Protein AF-A0A973H8B5-F1 (afdb_monomer_lite)

Foldseek 3Di:
DDPPPPPPDDPPFPDDDLLWAWDWAADPDRQQIKIKTFHPVLDDDTDDDDAWDWDFDWDDDVPRIDTDITIIGIDGPVVCQVVLLVSLPDPSGDPNSVVSNVVSVVVVVCVVVVNDD

Radius of gyration: 17.12 Å; chains: 1; bounding box: 48×28×60 Å

Sequence (117 aa):
MSDTVTAVADRATQPLSARLAAVFLPDPLPREGRMAFWDPEDGPLPDGADGRTDLTVVRRHGAGVRRRTAPALTVPLAEALPLLVRARRDPAAHPATACWGAAALHALRLTARGRLL

Secondary structure (DSSP, 8-state):
--------S----PPPPTTSEEEEE--SSGGG-EEEEE-TT-PPPPP-SS-EEEEEEEEEETTEEEEEEEEEEEEEHHHHHHHHHHHTT-TTS-HHHHHHHHHHHHHHHHHHTT---

pLDDT: mean 86.71, std 17.85, range [34.66, 98.31]

Structure (mmCIF, N/CA/C/O backbone):
data_AF-A0A973H8B5-F1
#
_entry.id   AF-A0A973H8B5-F1
#
loop_
_atom_site.group_PDB
_atom_site.id
_atom_site.type_symbol
_atom_site.label_atom_id
_atom_site.label_alt_id
_atom_site.label_comp_id
_atom_site.label_asym_id
_atom_site.label_entity_id
_atom_site.label_seq_id
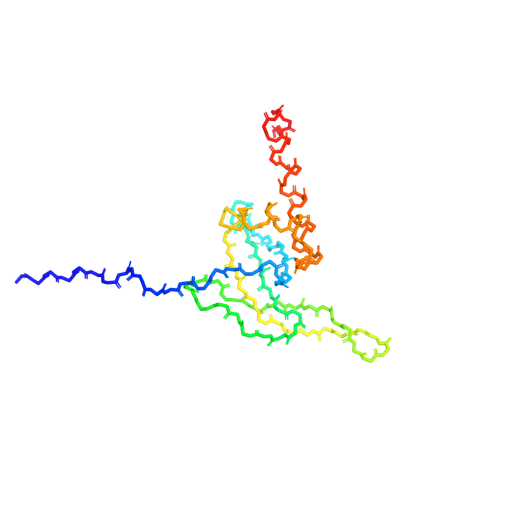_atom_site.pdbx_PDB_ins_code
_atom_site.Cartn_x
_atom_site.Cartn_y
_atom_site.Cartn_z
_atom_site.occupancy
_atom_site.B_iso_or_equiv
_atom_site.auth_seq_id
_atom_site.auth_comp_id
_atom_site.auth_asym_id
_atom_site.auth_atom_id
_atom_site.pdbx_PDB_model_num
ATOM 1 N N . MET A 1 1 ? 28.843 12.102 37.983 1.00 41.47 1 MET A N 1
ATOM 2 C CA . MET A 1 1 ? 27.398 11.822 37.880 1.00 41.47 1 MET A CA 1
ATOM 3 C C . MET A 1 1 ? 27.016 12.220 36.469 1.00 41.47 1 MET A C 1
ATOM 5 O O . MET A 1 1 ? 26.907 13.402 36.186 1.00 41.47 1 MET A O 1
ATOM 9 N N . SER A 1 2 ? 27.105 11.249 35.562 1.00 34.97 2 SER A N 1
ATOM 10 C CA . SER A 1 2 ? 27.219 11.463 34.120 1.00 34.97 2 SER A CA 1
ATOM 11 C C . SER A 1 2 ? 25.849 11.674 33.487 1.00 34.97 2 SER A C 1
ATOM 13 O O . SER A 1 2 ? 25.032 10.755 33.490 1.00 34.97 2 SER A O 1
ATOM 15 N N . ASP A 1 3 ? 25.635 12.849 32.899 1.00 34.66 3 ASP A N 1
ATOM 16 C CA . ASP A 1 3 ? 24.543 13.102 31.961 1.00 34.66 3 ASP A CA 1
ATOM 17 C C . ASP A 1 3 ? 24.835 12.357 30.661 1.00 34.66 3 ASP A C 1
ATOM 19 O O . ASP A 1 3 ? 25.514 12.841 29.759 1.00 34.66 3 ASP A O 1
ATOM 23 N N . THR A 1 4 ? 24.327 11.132 30.574 1.00 40.00 4 THR A N 1
ATOM 24 C CA . THR A 1 4 ? 24.161 10.449 29.291 1.00 40.00 4 THR A CA 1
ATOM 25 C C . THR A 1 4 ? 22.779 10.821 28.770 1.00 40.00 4 THR A C 1
ATOM 27 O O . THR A 1 4 ? 21.849 10.015 28.789 1.00 40.00 4 THR A O 1
ATOM 30 N N . VAL A 1 5 ? 22.620 12.080 28.344 1.00 42.16 5 VAL A N 1
ATOM 31 C CA . VAL A 1 5 ? 21.507 12.451 27.466 1.00 42.16 5 VAL A CA 1
ATOM 32 C C . VAL A 1 5 ? 21.733 11.687 26.170 1.00 42.16 5 VAL A C 1
ATOM 34 O O . VAL A 1 5 ? 22.602 11.996 25.360 1.00 42.16 5 VAL A O 1
ATOM 37 N N . THR A 1 6 ? 20.986 10.597 26.066 1.00 38.47 6 THR A N 1
ATOM 38 C CA . THR A 1 6 ? 20.901 9.710 24.918 1.00 38.47 6 THR A CA 1
ATOM 39 C C . THR A 1 6 ? 20.627 10.551 23.674 1.00 3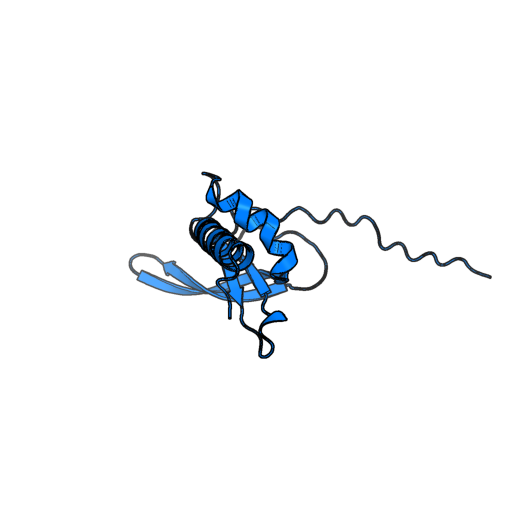8.47 6 THR A C 1
ATOM 41 O O . THR A 1 6 ? 19.545 11.111 23.509 1.00 38.47 6 THR A O 1
ATOM 44 N N . ALA A 1 7 ? 21.640 10.658 22.816 1.00 39.16 7 ALA A N 1
ATOM 45 C CA . ALA A 1 7 ? 21.549 11.218 21.480 1.00 39.16 7 ALA A CA 1
ATOM 46 C C . ALA A 1 7 ? 20.656 10.312 20.613 1.00 39.16 7 ALA A C 1
ATOM 48 O O . ALA A 1 7 ? 21.136 9.456 19.875 1.00 39.16 7 ALA A O 1
ATOM 49 N N . VAL A 1 8 ? 19.339 10.464 20.746 1.00 43.28 8 VAL A N 1
ATOM 50 C CA . VAL A 1 8 ? 18.328 9.887 19.846 1.00 43.28 8 VAL A CA 1
ATOM 51 C C . VAL A 1 8 ? 17.532 11.049 19.264 1.00 43.28 8 VAL A C 1
ATOM 53 O O . VAL A 1 8 ? 16.350 11.237 19.515 1.00 43.28 8 VAL A O 1
ATOM 56 N N . ALA A 1 9 ? 18.224 11.895 18.515 1.00 44.97 9 ALA A N 1
ATOM 57 C CA . ALA A 1 9 ? 17.612 12.797 17.558 1.00 44.97 9 ALA A CA 1
ATOM 58 C C . ALA A 1 9 ? 18.653 13.098 16.482 1.00 44.97 9 ALA A C 1
ATOM 60 O O . ALA A 1 9 ? 19.800 13.398 16.796 1.00 44.97 9 ALA A O 1
ATOM 61 N N . ASP A 1 10 ? 18.207 13.005 15.234 1.00 38.09 10 ASP A N 1
ATOM 62 C CA . ASP A 1 10 ? 18.927 13.352 14.008 1.00 38.09 10 ASP A CA 1
ATOM 63 C C . ASP A 1 10 ? 19.816 12.268 13.367 1.00 38.09 10 ASP A C 1
ATOM 65 O O . ASP A 1 10 ? 20.948 12.491 12.947 1.00 38.09 10 ASP A O 1
ATOM 69 N N . ARG A 1 11 ? 19.252 11.068 13.172 1.00 44.31 11 ARG A N 1
ATOM 70 C CA . ARG A 1 11 ? 19.460 10.416 11.870 1.00 44.31 11 ARG A CA 1
ATOM 71 C C . ARG A 1 11 ? 18.400 10.995 10.953 1.00 44.31 11 ARG A C 1
ATOM 73 O O . ARG A 1 11 ? 17.219 10.782 11.207 1.00 44.31 11 ARG A O 1
ATOM 80 N N . ALA A 1 12 ? 18.809 11.734 9.929 1.00 41.00 12 ALA A N 1
ATOM 81 C CA . ALA A 1 12 ? 17.906 12.226 8.902 1.00 41.00 12 ALA A CA 1
ATOM 82 C C . ALA A 1 12 ? 17.223 11.028 8.218 1.00 41.00 12 ALA A C 1
ATOM 84 O O . ALA A 1 12 ? 17.757 10.457 7.269 1.00 41.00 12 ALA A O 1
ATOM 85 N N . THR A 1 13 ? 16.061 10.611 8.729 1.00 56.28 13 THR A N 1
ATOM 86 C CA . THR A 1 13 ? 15.189 9.642 8.069 1.00 56.28 13 THR A CA 1
ATOM 87 C C . THR A 1 13 ? 14.814 10.264 6.738 1.00 56.28 13 THR A C 1
ATOM 89 O O . THR A 1 13 ? 14.063 11.243 6.699 1.00 56.28 13 THR A O 1
ATOM 92 N N . GLN A 1 14 ? 15.366 9.749 5.640 1.00 61.72 14 GLN A N 1
ATOM 93 C CA . GLN A 1 14 ? 14.912 10.196 4.332 1.00 61.72 14 GLN A CA 1
ATOM 94 C C . GLN A 1 14 ? 13.403 9.931 4.243 1.00 61.72 14 GLN A C 1
ATOM 96 O O . GLN A 1 14 ? 12.955 8.825 4.564 1.00 61.72 14 GLN A O 1
ATOM 101 N N . PRO A 1 15 ? 12.599 10.933 3.857 1.00 72.62 15 PRO A N 1
ATOM 102 C CA . PRO A 1 15 ? 11.160 10.766 3.810 1.00 72.62 15 PRO A CA 1
ATOM 103 C C . PRO A 1 15 ? 10.803 9.682 2.790 1.00 72.62 15 PRO A C 1
ATOM 105 O O . PRO A 1 15 ? 11.337 9.656 1.679 1.00 72.62 15 PRO A O 1
ATOM 108 N N . LEU A 1 16 ? 9.879 8.794 3.169 1.00 84.81 16 LEU A N 1
ATOM 109 C CA . LEU A 1 16 ? 9.306 7.798 2.266 1.00 84.81 16 LEU A CA 1
ATOM 110 C C . LEU A 1 16 ? 8.836 8.466 0.964 1.00 84.81 16 LEU A C 1
ATOM 112 O O . LEU A 1 16 ? 8.192 9.516 0.981 1.00 84.81 16 LEU A O 1
ATOM 116 N N . SER A 1 17 ? 9.148 7.840 -0.169 1.00 90.81 17 SER A N 1
ATOM 117 C CA . SER A 1 17 ? 8.796 8.353 -1.494 1.00 90.81 17 SER A CA 1
ATOM 118 C C . SER A 1 17 ? 7.499 7.730 -2.006 1.00 90.81 17 SER A C 1
ATOM 120 O O . SER A 1 17 ? 7.315 6.515 -1.945 1.00 90.81 17 SER A O 1
ATOM 122 N N . ALA A 1 18 ? 6.621 8.545 -2.599 1.00 94.19 18 ALA A N 1
ATOM 123 C CA . ALA A 1 18 ? 5.389 8.073 -3.239 1.00 94.19 18 ALA A CA 1
ATOM 124 C C . ALA A 1 18 ? 5.641 7.213 -4.498 1.00 94.19 18 ALA A C 1
ATOM 126 O O . ALA A 1 18 ? 4.723 6.535 -4.966 1.00 94.19 18 ALA A O 1
ATOM 127 N N . ARG A 1 19 ? 6.874 7.219 -5.033 1.00 95.75 19 ARG A N 1
ATOM 128 C CA . ARG A 1 19 ? 7.314 6.378 -6.163 1.00 95.75 19 ARG A CA 1
ATOM 129 C C . ARG A 1 19 ? 7.515 4.911 -5.788 1.00 95.75 19 ARG A C 1
ATOM 131 O O . ARG A 1 19 ? 7.516 4.064 -6.673 1.00 95.75 19 ARG A O 1
ATOM 138 N N . LEU A 1 20 ? 7.682 4.609 -4.501 1.00 96.06 20 LEU A N 1
ATOM 139 C CA . LEU A 1 20 ? 7.762 3.230 -4.029 1.00 96.06 20 LEU A CA 1
ATOM 140 C C . LEU A 1 20 ? 6.387 2.575 -4.133 1.00 96.06 20 LEU A C 1
ATOM 142 O O . LEU A 1 20 ? 5.368 3.232 -3.908 1.00 96.06 20 LEU A O 1
ATOM 146 N N . ALA A 1 21 ? 6.349 1.284 -4.444 1.00 97.25 21 ALA A N 1
ATOM 147 C CA . ALA A 1 21 ? 5.126 0.499 -4.473 1.00 97.25 21 ALA A CA 1
ATOM 148 C C . ALA A 1 21 ? 4.690 0.126 -3.049 1.00 97.25 21 ALA A C 1
ATOM 150 O O . ALA A 1 21 ? 5.458 -0.477 -2.303 1.00 97.25 21 ALA A O 1
ATOM 151 N N . ALA A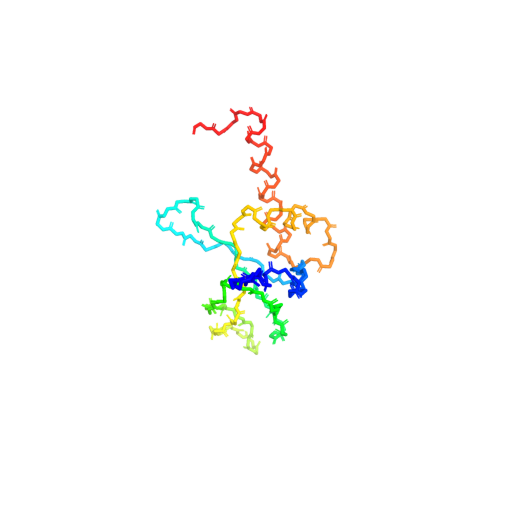 1 22 ? 3.448 0.462 -2.687 1.00 97.12 22 ALA A N 1
ATOM 152 C CA . ALA A 1 22 ? 2.886 0.172 -1.371 1.00 97.12 22 ALA A CA 1
ATOM 153 C C . ALA A 1 22 ? 1.976 -1.068 -1.358 1.00 97.12 22 ALA A C 1
ATOM 155 O O . ALA A 1 22 ? 1.165 -1.274 -2.268 1.00 97.12 22 ALA A O 1
ATOM 156 N N . VAL A 1 23 ? 2.047 -1.848 -0.280 1.00 97.31 23 VAL A N 1
ATOM 157 C CA . VAL A 1 23 ? 1.120 -2.946 0.035 1.00 97.31 23 VAL A CA 1
ATOM 158 C C . VAL A 1 23 ? 0.825 -2.983 1.536 1.00 97.31 23 VAL A C 1
ATOM 160 O O . VAL A 1 23 ? 1.683 -2.634 2.340 1.00 97.31 23 VAL A O 1
ATOM 163 N N . PHE A 1 24 ? -0.385 -3.388 1.922 1.00 96.88 24 PHE A N 1
ATOM 164 C CA . PHE A 1 24 ? -0.734 -3.628 3.323 1.00 96.88 24 PHE A CA 1
ATOM 165 C C . PHE A 1 24 ? -0.330 -5.045 3.743 1.00 96.88 24 PHE A C 1
ATOM 167 O O . PHE A 1 24 ? -0.655 -6.014 3.053 1.00 96.88 24 PHE A O 1
ATOM 174 N N . LEU A 1 25 ? 0.352 -5.158 4.879 1.00 95.62 25 LEU A N 1
ATOM 175 C CA . LEU A 1 25 ? 0.703 -6.409 5.535 1.00 95.62 25 LEU A CA 1
ATOM 176 C C . LEU A 1 25 ? -0.189 -6.577 6.773 1.00 95.62 25 LEU A C 1
ATOM 178 O O . LEU A 1 25 ? -0.070 -5.777 7.706 1.00 95.62 25 LEU A O 1
ATOM 182 N N . PRO A 1 26 ? -1.093 -7.570 6.788 1.00 95.19 26 PRO A N 1
ATOM 183 C CA . PRO A 1 26 ? -1.919 -7.835 7.954 1.00 95.19 26 PRO A CA 1
ATOM 184 C C . PRO A 1 26 ? -1.082 -8.415 9.098 1.00 95.19 26 PRO A C 1
ATOM 186 O O . PRO A 1 26 ? -0.081 -9.092 8.872 1.00 95.19 26 PRO A O 1
ATOM 189 N N . ASP A 1 27 ? -1.561 -8.194 10.314 1.00 94.50 27 ASP A N 1
ATOM 190 C CA . ASP A 1 27 ? -1.048 -8.775 11.552 1.00 94.50 27 ASP A CA 1
ATOM 191 C C . ASP A 1 27 ? -2.222 -9.441 12.306 1.00 94.50 27 ASP A C 1
ATOM 193 O O . ASP A 1 27 ? -3.372 -9.032 12.076 1.00 94.50 27 ASP A O 1
ATOM 197 N N . PRO A 1 28 ? -2.003 -10.461 13.168 1.00 95.75 28 PRO A N 1
ATOM 198 C CA . PRO A 1 28 ? -3.049 -11.000 14.038 1.00 95.75 28 PRO A CA 1
ATOM 199 C C . PRO A 1 28 ? -3.890 -9.940 14.757 1.00 95.75 28 PRO A C 1
ATOM 201 O O . PRO A 1 28 ? -5.100 -10.130 14.920 1.00 95.75 28 PRO A O 1
ATOM 204 N N . LEU A 1 29 ? -3.287 -8.817 15.159 1.00 93.81 29 LEU A N 1
ATOM 205 C CA . LEU A 1 29 ? -4.028 -7.671 15.674 1.00 93.81 29 LEU A CA 1
ATOM 206 C C . LEU A 1 29 ? -4.287 -6.658 14.546 1.00 93.81 29 LEU A C 1
ATOM 208 O O . LEU A 1 29 ? -3.341 -6.086 14.010 1.00 93.81 29 LEU A O 1
ATOM 212 N N . PRO A 1 30 ? -5.556 -6.320 14.219 1.00 88.06 30 PRO A N 1
ATOM 213 C CA . PRO A 1 30 ? -5.854 -5.435 13.086 1.00 88.06 30 PRO A CA 1
ATOM 214 C C . PRO A 1 30 ? -5.148 -4.070 13.129 1.00 88.06 30 PRO A C 1
ATOM 216 O O . PRO A 1 30 ? -4.798 -3.518 12.089 1.00 88.06 30 PRO A O 1
ATOM 219 N N . ARG A 1 31 ? -4.921 -3.528 14.332 1.00 90.62 31 ARG A N 1
ATOM 220 C CA . ARG A 1 31 ? -4.229 -2.244 14.552 1.00 90.62 31 ARG A CA 1
ATOM 221 C C . ARG A 1 31 ? -2.706 -2.319 14.396 1.00 90.62 31 ARG A C 1
ATOM 223 O O . ARG A 1 31 ? -2.066 -1.276 14.336 1.00 90.62 31 ARG A O 1
ATOM 230 N N . GLU A 1 32 ? -2.144 -3.523 14.353 1.00 92.94 32 GLU A N 1
ATOM 231 C CA . GLU A 1 32 ? -0.704 -3.769 14.211 1.00 92.94 32 GLU A CA 1
ATOM 232 C C . GLU A 1 32 ? -0.301 -4.023 12.753 1.00 92.94 32 GLU A C 1
ATOM 234 O O . GLU A 1 32 ? 0.887 -4.067 12.438 1.00 92.94 32 GLU A O 1
ATOM 239 N N . GLY A 1 33 ? -1.278 -4.087 11.838 1.00 94.06 33 GLY A N 1
ATOM 240 C CA . GLY A 1 33 ? -1.024 -4.135 10.404 1.00 94.06 33 GLY A CA 1
ATOM 241 C C . GLY A 1 33 ? -0.161 -2.963 9.920 1.00 94.06 33 GLY A C 1
ATOM 242 O O . GLY A 1 33 ? -0.285 -1.818 10.375 1.00 94.06 33 GLY A O 1
ATOM 243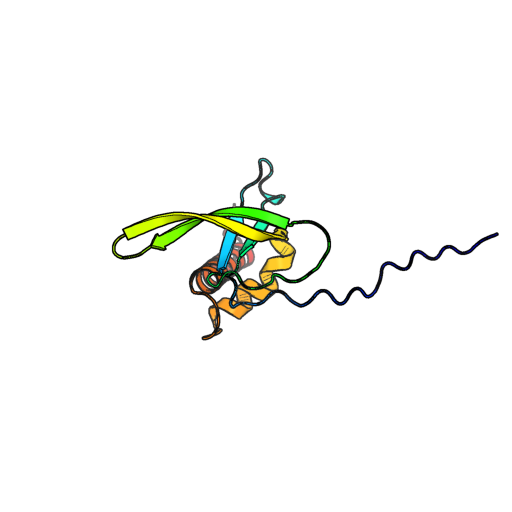 N N . ARG A 1 34 ? 0.722 -3.250 8.965 1.00 95.56 34 ARG A N 1
ATOM 244 C CA . ARG A 1 34 ? 1.753 -2.316 8.488 1.00 95.56 34 ARG A CA 1
ATOM 245 C C . ARG A 1 34 ? 1.606 -2.046 7.000 1.00 95.56 34 ARG A C 1
ATOM 247 O O . ARG A 1 34 ? 1.093 -2.872 6.253 1.00 95.56 34 ARG A O 1
ATOM 254 N N . MET A 1 35 ? 2.099 -0.901 6.546 1.00 96.12 35 MET A N 1
ATOM 255 C CA . MET A 1 35 ? 2.294 -0.641 5.120 1.00 96.12 35 MET A CA 1
ATOM 256 C C . MET A 1 35 ? 3.742 -0.942 4.760 1.00 96.12 35 MET A C 1
ATOM 258 O O . MET A 1 35 ? 4.647 -0.410 5.397 1.00 96.12 35 MET A O 1
ATOM 262 N N . ALA A 1 36 ? 3.957 -1.767 3.742 1.00 96.06 36 ALA A N 1
ATOM 263 C CA . ALA A 1 36 ? 5.270 -2.065 3.195 1.00 96.06 36 ALA A CA 1
ATOM 264 C C . ALA A 1 36 ? 5.491 -1.312 1.882 1.00 96.06 36 ALA A C 1
ATOM 266 O O . ALA A 1 36 ? 4.623 -1.325 1.007 1.00 96.06 36 ALA A O 1
ATOM 267 N N . PHE A 1 37 ? 6.661 -0.696 1.748 1.00 95.81 37 PHE A N 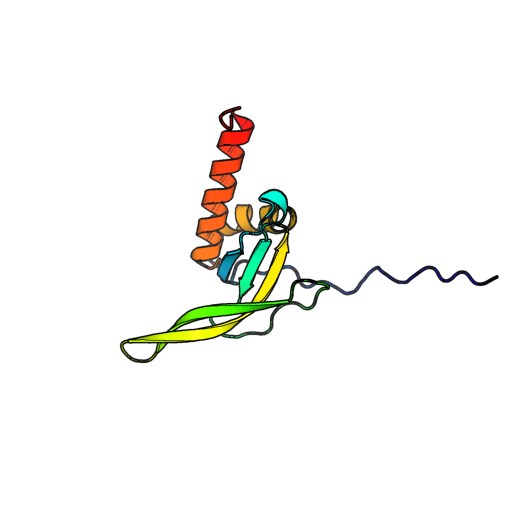1
ATOM 268 C CA . PHE A 1 37 ? 7.102 0.059 0.581 1.00 95.81 37 PHE A CA 1
ATOM 269 C C . PHE A 1 37 ? 8.346 -0.594 -0.015 1.00 95.81 37 PHE A C 1
ATOM 271 O O . PHE A 1 37 ? 9.334 -0.784 0.691 1.00 95.81 37 PHE A O 1
ATOM 278 N N . TRP A 1 38 ? 8.312 -0.917 -1.303 1.00 95.62 38 TRP A N 1
ATOM 279 C CA . TRP A 1 38 ? 9.438 -1.504 -2.037 1.00 95.62 38 TRP A CA 1
ATOM 280 C C . TRP A 1 38 ? 9.641 -0.788 -3.370 1.00 95.62 38 TRP A C 1
ATOM 282 O O . TRP A 1 38 ? 8.715 -0.158 -3.886 1.00 95.62 38 TRP A O 1
ATOM 292 N N . ASP A 1 39 ? 10.849 -0.869 -3.923 1.00 95.00 39 ASP A N 1
ATOM 293 C CA . ASP A 1 39 ? 11.184 -0.230 -5.196 1.00 95.00 39 ASP A CA 1
ATOM 294 C C . ASP A 1 39 ? 11.018 -1.214 -6.376 1.00 95.00 39 ASP A C 1
ATOM 296 O O . ASP A 1 39 ? 11.680 -2.260 -6.423 1.00 95.00 39 ASP A O 1
ATOM 300 N N . PRO A 1 40 ? 10.143 -0.923 -7.357 1.00 93.75 40 PRO A N 1
ATOM 301 C CA . PRO A 1 40 ? 10.069 -1.672 -8.605 1.00 93.75 40 PRO A CA 1
ATOM 302 C C . PRO A 1 40 ? 11.365 -1.727 -9.409 1.00 93.75 40 PRO A C 1
ATOM 304 O O . PRO A 1 40 ? 11.569 -2.703 -10.126 1.00 93.75 40 PRO A O 1
ATOM 307 N N . GLU A 1 41 ? 12.255 -0.764 -9.239 1.00 92.69 41 GLU A N 1
ATOM 308 C CA . GLU A 1 41 ? 13.545 -0.716 -9.926 1.00 92.69 41 GLU A CA 1
ATOM 309 C C . GLU A 1 41 ? 14.697 -1.227 -9.045 1.00 92.69 41 GLU A C 1
ATOM 311 O O . GLU A 1 41 ? 15.863 -1.062 -9.391 1.00 92.69 41 GLU A O 1
ATOM 316 N N . ASP A 1 42 ? 14.375 -1.850 -7.901 1.00 90.69 42 ASP A N 1
ATOM 317 C CA . ASP A 1 42 ? 15.332 -2.395 -6.925 1.00 90.69 42 ASP A CA 1
ATOM 318 C C . ASP A 1 42 ? 16.355 -1.344 -6.420 1.00 90.69 42 ASP A C 1
ATOM 320 O O . ASP A 1 42 ? 17.481 -1.668 -6.037 1.00 90.69 42 ASP A O 1
ATOM 324 N N . GLY A 1 43 ? 15.949 -0.069 -6.402 1.00 90.44 43 GLY A N 1
ATOM 325 C CA . GLY A 1 43 ? 16.718 1.047 -5.861 1.00 90.44 43 GLY A CA 1
ATOM 326 C C . GLY A 1 43 ? 16.869 1.016 -4.332 1.00 90.44 43 GLY A C 1
ATOM 327 O O . GLY A 1 43 ? 16.179 0.268 -3.630 1.00 90.44 43 GLY A O 1
ATOM 328 N N . PRO A 1 44 ? 17.790 1.830 -3.781 1.00 87.50 44 PRO A N 1
ATOM 329 C CA . PRO A 1 44 ? 18.032 1.875 -2.347 1.00 87.50 44 PRO A CA 1
ATOM 330 C C . PRO A 1 44 ? 16.810 2.424 -1.601 1.00 87.50 44 PRO A C 1
ATOM 332 O O . PRO A 1 44 ? 16.262 3.471 -1.945 1.00 87.50 44 PRO A O 1
ATOM 335 N N . LEU A 1 45 ? 16.409 1.722 -0.542 1.00 88.25 45 LEU A N 1
ATOM 336 C CA . LEU A 1 45 ? 15.356 2.179 0.360 1.00 88.25 45 LEU A CA 1
ATOM 337 C C . LEU A 1 45 ? 15.927 3.106 1.444 1.00 88.25 45 LEU A C 1
ATOM 339 O O . LEU A 1 45 ? 17.072 2.902 1.852 1.00 88.25 45 LEU A O 1
ATOM 343 N N . PRO A 1 46 ? 15.134 4.079 1.938 1.00 83.12 46 PRO A N 1
ATOM 344 C CA . PRO A 1 46 ? 15.531 4.954 3.036 1.00 83.12 46 PRO A CA 1
ATOM 345 C C . PRO A 1 46 ? 16.049 4.183 4.251 1.00 83.12 46 PRO A C 1
ATOM 347 O O . PRO A 1 46 ? 15.458 3.184 4.669 1.00 83.12 46 PRO A O 1
ATOM 350 N N . ASP A 1 47 ? 17.119 4.696 4.851 1.00 72.88 47 ASP A N 1
ATOM 351 C CA . ASP A 1 47 ? 17.616 4.211 6.131 1.00 72.88 47 ASP A CA 1
ATOM 352 C C . ASP A 1 47 ? 16.826 4.849 7.280 1.00 72.88 47 ASP A C 1
ATOM 354 O O . ASP A 1 47 ? 16.644 6.065 7.342 1.00 72.88 47 ASP A O 1
ATOM 358 N N . GLY A 1 48 ? 16.336 4.022 8.200 1.00 62.97 48 GLY A N 1
ATOM 359 C CA . GLY A 1 48 ? 15.497 4.454 9.314 1.00 62.97 48 GLY A CA 1
ATOM 360 C C . GLY A 1 48 ? 15.039 3.247 10.122 1.00 62.97 48 GLY A C 1
ATOM 361 O O . GLY A 1 48 ? 14.751 2.201 9.548 1.00 62.97 48 GLY A O 1
ATOM 362 N N . ALA A 1 49 ? 15.092 3.371 11.447 1.00 51.16 49 ALA A N 1
ATOM 363 C CA . ALA A 1 49 ? 14.968 2.278 12.404 1.00 51.16 49 ALA A CA 1
ATOM 364 C C . ALA A 1 49 ? 13.646 1.502 12.278 1.00 51.16 49 ALA A C 1
ATOM 366 O O . ALA A 1 49 ? 12.592 2.096 12.094 1.00 51.16 49 ALA A O 1
ATOM 367 N N . ASP A 1 50 ? 13.770 0.182 12.424 1.00 63.44 50 ASP A N 1
ATOM 368 C CA . ASP A 1 50 ? 12.725 -0.837 12.539 1.00 63.44 50 ASP A CA 1
ATOM 369 C C . ASP A 1 50 ? 11.704 -0.925 11.393 1.00 63.44 50 ASP A C 1
ATOM 371 O O . ASP A 1 50 ? 10.931 -0.020 11.101 1.00 63.44 50 ASP A O 1
ATOM 375 N N . GLY A 1 51 ? 11.667 -2.099 10.752 1.00 80.25 51 GLY A N 1
ATOM 376 C CA . GLY A 1 51 ? 10.657 -2.418 9.744 1.00 80.25 51 GLY A CA 1
ATOM 377 C C . GLY A 1 51 ? 11.183 -2.876 8.389 1.00 80.25 51 GLY A C 1
ATOM 378 O O . GLY A 1 51 ? 10.371 -3.036 7.482 1.00 80.25 51 GLY A O 1
ATOM 379 N N . ARG A 1 52 ? 12.487 -3.127 8.207 1.00 89.81 52 ARG A N 1
ATOM 380 C CA . ARG A 1 52 ? 12.954 -3.838 7.004 1.00 89.81 52 ARG A CA 1
ATOM 381 C C . ARG A 1 52 ? 12.350 -5.244 6.956 1.00 89.81 52 ARG A C 1
ATOM 383 O O . ARG A 1 52 ? 12.314 -5.948 7.962 1.00 89.81 52 ARG A O 1
ATOM 390 N N . THR A 1 53 ? 11.875 -5.643 5.786 1.00 92.44 53 THR A N 1
ATOM 391 C CA . THR A 1 53 ? 11.344 -6.983 5.533 1.00 92.44 53 THR A CA 1
ATOM 392 C C . THR A 1 53 ? 11.588 -7.380 4.083 1.00 92.44 53 THR A C 1
ATOM 394 O O . THR A 1 53 ? 11.930 -6.539 3.254 1.00 92.44 53 THR A O 1
ATOM 397 N N . ASP A 1 54 ? 11.356 -8.649 3.781 1.00 94.81 54 ASP A N 1
ATOM 398 C CA . ASP A 1 54 ? 11.432 -9.199 2.438 1.00 94.81 54 ASP A CA 1
ATOM 399 C C . ASP A 1 54 ? 10.028 -9.554 1.948 1.00 94.81 54 ASP A C 1
ATOM 401 O O . ASP A 1 54 ? 9.316 -10.364 2.546 1.00 94.81 54 ASP A O 1
ATOM 405 N N . LEU A 1 55 ? 9.623 -8.964 0.826 1.00 96.06 55 LEU A N 1
ATOM 406 C CA . LEU A 1 55 ? 8.360 -9.276 0.169 1.00 96.06 55 LEU A CA 1
ATOM 407 C C . LEU A 1 55 ? 8.584 -10.274 -0.956 1.00 96.06 55 LEU A C 1
ATOM 409 O O . LEU A 1 55 ? 9.487 -10.120 -1.774 1.00 96.06 55 LEU A O 1
ATOM 413 N N . THR A 1 56 ? 7.696 -11.260 -1.074 1.00 96.69 56 THR A N 1
ATOM 414 C CA . THR A 1 56 ? 7.602 -12.030 -2.316 1.00 96.69 56 THR A CA 1
ATOM 415 C C . THR A 1 56 ? 6.674 -11.312 -3.287 1.00 96.69 56 THR A C 1
ATOM 417 O O . THR A 1 56 ? 5.464 -11.270 -3.077 1.00 96.69 56 THR A O 1
ATOM 420 N N . VAL A 1 57 ? 7.231 -10.798 -4.378 1.00 95.31 57 VAL A N 1
ATOM 421 C CA . VAL A 1 57 ? 6.496 -10.071 -5.418 1.00 95.31 57 VAL A CA 1
ATOM 422 C C . VAL A 1 57 ? 6.499 -10.838 -6.736 1.00 95.31 57 VAL A C 1
ATOM 424 O O . VAL A 1 57 ? 7.416 -11.608 -7.036 1.00 95.31 57 VAL A O 1
ATOM 427 N N . VAL A 1 58 ? 5.457 -10.637 -7.542 1.00 94.88 58 VAL A N 1
ATOM 428 C CA . VAL A 1 58 ? 5.381 -11.155 -8.913 1.00 94.88 58 VAL A CA 1
ATOM 429 C C . VAL A 1 58 ? 5.767 -10.030 -9.863 1.00 94.88 58 VAL A C 1
ATOM 431 O O . VAL A 1 58 ? 5.095 -9.003 -9.921 1.00 94.88 58 VAL A O 1
ATOM 434 N N . ARG A 1 59 ? 6.858 -10.228 -10.605 1.00 91.19 59 ARG A N 1
ATOM 435 C CA . ARG A 1 59 ? 7.407 -9.246 -11.548 1.00 91.19 59 ARG A CA 1
ATOM 436 C C . ARG A 1 59 ? 7.425 -9.825 -12.959 1.00 91.19 59 ARG A C 1
ATOM 438 O O . ARG A 1 59 ? 7.522 -11.043 -13.138 1.00 91.19 59 ARG A O 1
ATOM 445 N N . ARG A 1 60 ? 7.348 -8.949 -13.963 1.00 91.25 60 ARG A N 1
ATOM 446 C CA . ARG A 1 60 ? 7.538 -9.333 -15.369 1.00 91.25 60 ARG A CA 1
ATOM 447 C C . ARG A 1 60 ? 8.939 -9.909 -15.568 1.00 91.25 60 ARG A C 1
ATOM 449 O O . ARG A 1 60 ? 9.905 -9.430 -14.980 1.00 91.25 60 ARG A O 1
ATOM 456 N N . HIS A 1 61 ? 9.039 -10.942 -16.393 1.00 91.00 61 HIS A N 1
ATOM 457 C CA . HIS A 1 61 ? 10.300 -11.572 -16.756 1.00 91.00 61 HIS A CA 1
ATOM 458 C C . HIS A 1 61 ? 10.194 -12.146 -18.172 1.00 91.00 61 HIS A C 1
ATOM 460 O O . HIS A 1 61 ? 9.535 -13.166 -18.392 1.00 91.00 61 HIS A O 1
ATOM 466 N N . GLY A 1 62 ? 10.822 -11.467 -19.137 1.00 91.50 62 GLY A N 1
ATOM 467 C CA . GLY A 1 62 ? 10.636 -11.759 -20.558 1.00 91.50 62 GLY A CA 1
ATOM 468 C C . GLY A 1 62 ? 9.160 -11.644 -20.952 1.00 91.50 62 GLY A C 1
ATOM 469 O O . GLY A 1 62 ? 8.502 -10.663 -20.614 1.00 91.50 62 GLY A O 1
ATOM 470 N N . ALA A 1 63 ? 8.630 -12.674 -21.615 1.00 94.81 63 ALA A N 1
ATOM 471 C CA . ALA A 1 63 ? 7.219 -12.758 -22.004 1.00 94.81 63 ALA A CA 1
ATOM 472 C C . ALA A 1 63 ? 6.271 -13.236 -20.879 1.00 94.81 63 ALA A C 1
ATOM 474 O O . ALA A 1 63 ? 5.070 -13.357 -21.107 1.00 94.81 63 ALA A O 1
ATOM 475 N N . GLY A 1 64 ? 6.785 -13.538 -19.680 1.00 95.12 64 GLY A N 1
ATOM 476 C CA . GLY A 1 64 ? 6.002 -14.080 -18.566 1.00 95.12 64 GLY A CA 1
ATOM 477 C C . GLY A 1 64 ? 6.180 -13.306 -17.261 1.00 95.12 64 GLY A C 1
ATOM 478 O O . GLY A 1 64 ? 6.604 -12.149 -17.240 1.00 95.12 64 GLY A O 1
ATOM 479 N N . VAL A 1 65 ? 5.867 -13.966 -16.145 1.00 96.25 65 VAL A N 1
ATOM 480 C CA . VAL A 1 65 ? 6.079 -13.441 -14.791 1.00 96.25 65 VAL A CA 1
ATOM 481 C C . VAL A 1 65 ? 6.845 -14.440 -13.931 1.00 96.25 65 VAL A C 1
ATOM 483 O O . VAL A 1 65 ? 6.730 -15.653 -14.114 1.00 96.25 65 VAL A O 1
ATOM 486 N N . ARG A 1 66 ? 7.632 -13.943 -12.975 1.00 95.88 66 ARG A N 1
ATOM 487 C CA . ARG A 1 66 ? 8.316 -14.771 -11.973 1.00 95.88 66 ARG A CA 1
ATOM 488 C C . ARG A 1 66 ? 8.186 -14.169 -10.581 1.00 95.88 66 ARG A C 1
ATOM 490 O O . ARG A 1 66 ? 8.109 -12.953 -10.419 1.00 95.88 66 ARG A O 1
ATOM 497 N N . ARG A 1 67 ? 8.194 -15.049 -9.574 1.00 96.94 67 ARG A N 1
ATOM 498 C CA . ARG A 1 67 ? 8.315 -14.660 -8.166 1.00 96.94 67 ARG A CA 1
ATOM 499 C C . ARG A 1 67 ? 9.750 -14.221 -7.878 1.00 96.94 67 ARG A C 1
ATOM 501 O O . ARG A 1 67 ? 10.705 -14.866 -8.329 1.00 96.94 67 ARG A O 1
ATOM 508 N N . ARG A 1 68 ? 9.887 -13.127 -7.139 1.00 95.25 68 ARG A N 1
ATOM 509 C CA . ARG A 1 68 ? 11.158 -12.574 -6.667 1.00 95.25 68 ARG A CA 1
ATOM 510 C C . ARG A 1 68 ? 10.993 -12.064 -5.244 1.00 95.25 68 ARG A C 1
ATOM 512 O O . ARG A 1 68 ? 9.911 -11.609 -4.882 1.00 95.25 68 ARG A O 1
ATOM 519 N N . THR A 1 69 ? 12.067 -12.147 -4.475 1.00 96.19 69 THR A N 1
ATOM 520 C CA . THR A 1 69 ? 12.176 -11.454 -3.194 1.00 96.19 69 THR A CA 1
ATOM 521 C C . THR A 1 69 ? 12.562 -10.007 -3.467 1.00 96.19 69 THR A C 1
ATOM 523 O O . THR A 1 69 ? 13.453 -9.770 -4.282 1.00 96.19 69 THR A O 1
ATOM 526 N N . ALA A 1 70 ? 11.879 -9.061 -2.834 1.00 95.38 70 ALA A N 1
ATOM 527 C CA . ALA A 1 70 ? 12.183 -7.640 -2.903 1.00 95.38 70 ALA A CA 1
ATOM 528 C C . ALA A 1 70 ? 12.319 -7.086 -1.479 1.00 95.38 70 ALA A C 1
ATOM 530 O O . ALA A 1 70 ? 11.422 -7.332 -0.664 1.00 95.38 70 ALA A O 1
ATOM 531 N N . PRO A 1 71 ? 13.391 -6.334 -1.177 1.00 95.12 71 PRO A N 1
ATOM 532 C CA . PRO A 1 71 ? 13.495 -5.647 0.097 1.00 95.12 71 PRO A CA 1
ATOM 533 C C . PRO A 1 71 ? 12.385 -4.600 0.196 1.00 95.12 71 PRO A C 1
ATOM 535 O O . PRO A 1 71 ? 12.031 -3.944 -0.789 1.00 95.12 71 PRO A O 1
ATOM 538 N N . ALA A 1 72 ? 11.841 -4.436 1.393 1.00 95.00 72 ALA A N 1
ATOM 539 C CA . ALA A 1 72 ? 10.801 -3.467 1.675 1.00 95.00 72 ALA A CA 1
ATOM 540 C C . ALA A 1 72 ? 11.020 -2.794 3.028 1.00 95.00 72 ALA A C 1
ATOM 542 O O . ALA A 1 72 ? 11.563 -3.385 3.964 1.00 95.00 72 ALA A O 1
ATOM 543 N N . LEU A 1 73 ? 10.544 -1.558 3.134 1.00 94.44 73 LEU A N 1
ATOM 544 C CA . LEU A 1 73 ? 10.463 -0.809 4.378 1.00 94.44 73 LEU A CA 1
ATOM 545 C C . LEU A 1 73 ? 9.017 -0.829 4.871 1.00 94.44 73 LEU A C 1
ATOM 547 O O . LEU A 1 73 ? 8.108 -0.432 4.143 1.00 94.44 73 LEU A O 1
ATOM 551 N N . THR A 1 74 ? 8.797 -1.291 6.098 1.00 93.94 74 THR A N 1
ATOM 552 C CA . THR A 1 74 ? 7.476 -1.336 6.728 1.00 93.94 74 THR A CA 1
ATOM 553 C C . THR A 1 74 ? 7.321 -0.246 7.770 1.00 93.94 74 THR A C 1
ATOM 555 O O . THR A 1 74 ? 8.133 -0.108 8.681 1.00 93.94 74 THR A O 1
ATOM 558 N N . VAL A 1 75 ? 6.212 0.474 7.694 1.00 92.75 75 VAL A N 1
ATOM 559 C CA . VAL A 1 75 ? 5.833 1.494 8.674 1.00 92.75 75 VAL A CA 1
ATOM 560 C C . VAL A 1 75 ? 4.427 1.210 9.200 1.00 92.75 75 VAL A C 1
ATOM 562 O O . VAL A 1 75 ? 3.621 0.597 8.485 1.00 92.75 75 VAL A O 1
ATOM 565 N N . PRO A 1 76 ? 4.092 1.629 10.431 1.00 92.38 76 PRO A N 1
ATOM 566 C CA . PRO A 1 76 ? 2.721 1.567 10.917 1.00 92.38 76 PRO A CA 1
ATOM 567 C C . PRO A 1 76 ? 1.774 2.298 9.960 1.00 92.38 76 PRO A C 1
ATOM 569 O O . PRO A 1 76 ? 2.125 3.332 9.386 1.00 92.38 76 PRO A O 1
ATOM 572 N N . LEU A 1 77 ? 0.543 1.798 9.811 1.00 91.38 77 LEU A N 1
ATOM 573 C CA . LEU A 1 77 ? -0.448 2.424 8.926 1.00 91.38 77 LEU A CA 1
ATOM 574 C C . LEU A 1 77 ? -0.657 3.913 9.255 1.00 91.38 77 LEU A C 1
ATOM 576 O O . LEU A 1 77 ? -0.752 4.733 8.343 1.00 91.38 77 LEU A O 1
ATOM 580 N N . ALA A 1 78 ? -0.676 4.264 10.545 1.00 91.12 78 ALA A N 1
ATOM 581 C CA . ALA A 1 78 ? -0.834 5.642 11.006 1.00 91.12 78 ALA A CA 1
ATOM 582 C C . ALA A 1 78 ? 0.255 6.584 10.460 1.00 91.12 78 ALA A C 1
ATOM 584 O O . ALA A 1 78 ? -0.055 7.704 10.054 1.00 91.12 78 ALA A O 1
ATOM 585 N N . GLU A 1 79 ? 1.503 6.118 10.382 1.00 92.19 79 GLU A N 1
ATOM 586 C CA . GLU A 1 79 ? 2.631 6.891 9.850 1.00 92.19 79 GLU A CA 1
ATOM 587 C C . GLU A 1 79 ? 2.596 6.990 8.319 1.00 92.19 79 GLU A C 1
ATOM 589 O O . GLU A 1 79 ? 2.972 8.014 7.748 1.00 92.19 79 GLU A O 1
ATOM 594 N N . ALA A 1 80 ? 2.086 5.961 7.636 1.00 93.38 80 ALA A N 1
ATOM 595 C CA . ALA A 1 80 ? 1.939 5.970 6.181 1.00 93.38 80 ALA A CA 1
ATOM 596 C C . ALA A 1 80 ? 0.806 6.887 5.683 1.00 93.38 80 ALA A C 1
ATOM 598 O O . ALA A 1 80 ? 0.859 7.373 4.549 1.00 93.38 80 ALA A O 1
ATOM 599 N N . LEU A 1 81 ? -0.235 7.120 6.493 1.00 94.25 81 LEU A N 1
ATOM 600 C CA . LEU A 1 81 ? -1.464 7.808 6.071 1.00 94.25 81 LEU A CA 1
ATOM 601 C C . LEU A 1 81 ? -1.229 9.178 5.406 1.00 94.25 81 LEU A C 1
ATOM 603 O O . LEU A 1 81 ? -1.777 9.390 4.317 1.00 94.25 81 LEU A O 1
ATOM 607 N N . PRO A 1 82 ? -0.428 10.107 5.975 1.00 94.25 82 PRO A N 1
ATOM 608 C CA . PRO A 1 82 ? -0.188 11.406 5.348 1.00 94.25 82 PRO A CA 1
ATOM 609 C C . PRO A 1 82 ? 0.428 11.292 3.949 1.00 94.25 82 PRO A C 1
ATOM 611 O O . PRO A 1 82 ? 0.052 12.045 3.048 1.00 94.25 82 PRO A O 1
ATOM 614 N N . LEU A 1 83 ? 1.343 10.339 3.752 1.00 94.88 83 LEU A N 1
ATOM 615 C CA . LEU A 1 83 ? 1.952 10.069 2.453 1.00 94.88 83 LEU A CA 1
ATOM 616 C C . LEU A 1 83 ? 0.933 9.480 1.474 1.00 94.88 83 LEU A C 1
ATOM 618 O O . LEU A 1 83 ? 0.783 10.004 0.371 1.00 94.88 83 LEU A O 1
ATOM 622 N N . LEU A 1 84 ? 0.190 8.448 1.881 1.00 96.38 84 LEU A N 1
ATOM 623 C CA . LEU A 1 84 ? -0.787 7.775 1.019 1.00 96.38 84 LEU A CA 1
ATOM 624 C C . LEU A 1 84 ? -1.866 8.748 0.525 1.00 96.38 84 LEU A C 1
ATOM 626 O O . LEU A 1 84 ? -2.164 8.804 -0.669 1.00 96.38 84 LEU A O 1
ATOM 630 N N . VAL A 1 85 ? -2.418 9.574 1.418 1.00 96.19 85 VAL A N 1
ATOM 631 C CA . VAL A 1 85 ? -3.462 10.550 1.062 1.00 96.19 85 VAL A CA 1
ATOM 632 C C . VAL A 1 85 ? -2.964 11.566 0.025 1.00 96.19 85 VAL A C 1
ATOM 634 O O . VAL A 1 85 ? -3.722 11.927 -0.882 1.00 96.19 85 VAL A O 1
ATOM 637 N N . ARG A 1 86 ? -1.702 12.009 0.124 1.00 95.31 86 ARG A N 1
ATOM 638 C CA . ARG A 1 86 ? -1.075 12.911 -0.859 1.00 95.31 86 ARG A CA 1
ATOM 639 C C . ARG A 1 86 ? -0.805 12.195 -2.186 1.00 95.31 86 ARG A C 1
ATOM 641 O O . ARG A 1 86 ? -1.184 12.716 -3.235 1.00 95.31 86 ARG A O 1
ATOM 648 N N . ALA A 1 87 ? -0.253 10.981 -2.132 1.00 96.94 87 ALA A N 1
ATOM 649 C CA . ALA A 1 87 ? 0.139 10.184 -3.297 1.00 96.94 87 ALA A CA 1
ATOM 650 C C . ALA A 1 87 ? -1.016 9.918 -4.275 1.00 96.94 87 ALA A C 1
ATOM 652 O O . ALA A 1 87 ? -0.799 9.851 -5.479 1.00 96.94 87 ALA A O 1
ATOM 653 N N . ARG A 1 88 ? -2.265 9.840 -3.791 1.00 95.75 88 ARG A N 1
ATOM 654 C CA . ARG A 1 88 ? -3.464 9.669 -4.638 1.00 95.75 88 ARG A CA 1
ATOM 655 C C . ARG A 1 88 ? -3.534 10.650 -5.818 1.00 95.75 88 ARG A C 1
ATOM 657 O O . ARG A 1 88 ? -4.130 10.325 -6.841 1.00 95.75 88 ARG A O 1
ATOM 664 N N . ARG A 1 89 ? -3.035 11.876 -5.641 1.00 96.12 89 ARG A N 1
ATOM 665 C CA . ARG A 1 89 ? -3.088 12.941 -6.658 1.00 96.12 89 ARG A CA 1
ATOM 666 C C . ARG A 1 89 ? -1.738 13.230 -7.304 1.00 96.12 89 ARG A C 1
ATOM 668 O O . ARG A 1 89 ? -1.669 14.127 -8.135 1.00 96.12 89 ARG A O 1
ATOM 675 N N . ASP A 1 90 ? -0.693 12.521 -6.901 1.00 96.62 90 ASP A N 1
ATOM 676 C CA . ASP A 1 90 ? 0.654 12.736 -7.405 1.00 96.62 90 ASP A CA 1
ATOM 677 C C . ASP A 1 90 ? 0.848 11.941 -8.710 1.00 96.62 90 ASP A C 1
ATOM 679 O O . ASP A 1 90 ? 0.780 10.710 -8.679 1.00 96.62 90 ASP A O 1
ATOM 683 N N . PRO A 1 91 ? 1.095 12.601 -9.858 1.00 95.94 91 PRO A N 1
ATOM 684 C CA . PRO A 1 91 ? 1.356 11.915 -11.123 1.00 95.94 91 PRO A CA 1
ATOM 685 C C . PRO A 1 91 ? 2.623 11.054 -11.103 1.00 95.94 91 PRO A C 1
ATOM 687 O O . PRO A 1 91 ? 2.756 10.152 -11.926 1.00 95.94 91 PRO A O 1
ATOM 690 N N . ALA A 1 92 ? 3.557 11.334 -10.191 1.00 95.44 92 ALA A N 1
ATOM 691 C CA . ALA A 1 92 ? 4.773 10.554 -10.012 1.00 95.44 92 ALA A CA 1
ATOM 692 C C . ALA A 1 92 ? 4.594 9.387 -9.027 1.00 95.44 92 ALA A C 1
ATOM 694 O O . ALA A 1 92 ? 5.538 8.620 -8.837 1.00 95.44 92 ALA A O 1
ATOM 695 N N . ALA A 1 93 ? 3.431 9.236 -8.384 1.00 97.56 93 ALA A N 1
ATOM 696 C CA . ALA A 1 93 ? 3.212 8.134 -7.458 1.00 97.56 93 ALA A CA 1
ATOM 697 C C . ALA A 1 93 ? 3.122 6.791 -8.184 1.00 97.56 93 ALA A C 1
ATOM 699 O O . ALA A 1 93 ? 2.539 6.668 -9.264 1.00 97.56 93 ALA A O 1
ATOM 700 N N . HIS A 1 94 ? 3.625 5.743 -7.534 1.00 97.62 94 HIS A N 1
ATOM 701 C CA . HIS A 1 94 ? 3.393 4.391 -8.012 1.00 97.62 94 HIS A CA 1
ATOM 702 C C . HIS A 1 94 ? 1.883 4.079 -7.998 1.00 97.62 94 HIS A C 1
ATOM 704 O O . HIS A 1 94 ? 1.211 4.394 -7.007 1.00 97.62 94 HIS A O 1
ATOM 710 N N . PRO A 1 95 ? 1.328 3.393 -9.017 1.00 97.81 95 PRO A N 1
ATOM 711 C CA . PRO A 1 95 ? -0.106 3.103 -9.085 1.00 97.81 95 PRO A CA 1
ATOM 712 C C . PRO A 1 95 ? -0.669 2.396 -7.843 1.00 97.81 95 PRO A C 1
ATOM 714 O O . PRO A 1 95 ? -1.750 2.742 -7.368 1.00 97.81 95 PRO A O 1
ATOM 717 N N . ALA A 1 96 ? 0.077 1.446 -7.267 1.00 97.31 96 ALA A N 1
ATOM 718 C CA . ALA A 1 96 ? -0.326 0.771 -6.027 1.00 97.31 96 ALA A CA 1
ATOM 719 C C . ALA A 1 96 ? -0.442 1.750 -4.842 1.00 97.31 96 ALA A C 1
ATOM 721 O O . ALA A 1 96 ? -1.386 1.678 -4.057 1.00 97.31 96 ALA A O 1
ATOM 722 N N . THR A 1 97 ? 0.475 2.710 -4.745 1.00 98.06 97 THR A N 1
ATOM 723 C CA . THR A 1 97 ? 0.518 3.709 -3.669 1.00 98.06 97 THR A CA 1
ATOM 724 C C . THR A 1 97 ? -0.600 4.732 -3.824 1.00 98.06 97 THR A C 1
ATOM 726 O O . THR A 1 97 ? -1.291 5.043 -2.853 1.00 98.06 97 THR A O 1
ATOM 729 N N . ALA A 1 98 ? -0.868 5.179 -5.053 1.00 98.25 98 ALA A N 1
ATOM 730 C CA . ALA A 1 98 ? -2.022 6.021 -5.356 1.00 98.25 98 ALA A CA 1
ATOM 731 C C . ALA A 1 98 ? -3.358 5.313 -5.049 1.00 98.25 98 ALA A C 1
ATOM 733 O O . ALA A 1 98 ? -4.278 5.934 -4.505 1.00 98.25 98 ALA A O 1
ATOM 734 N N . CYS A 1 99 ? -3.456 4.009 -5.340 1.00 98.31 99 CYS A N 1
ATOM 735 C CA . CYS A 1 99 ? -4.620 3.180 -5.019 1.00 98.31 99 CYS A CA 1
ATOM 736 C C . CYS A 1 99 ? -4.872 3.120 -3.504 1.00 98.31 99 CYS A C 1
ATOM 738 O O . CYS A 1 99 ? -5.972 3.446 -3.048 1.00 98.31 99 CYS A O 1
ATOM 740 N N . TRP A 1 100 ? -3.842 2.816 -2.709 1.00 98.19 100 TRP A N 1
ATOM 741 C CA . TRP A 1 100 ? -3.942 2.851 -1.247 1.00 98.19 100 TRP A CA 1
ATOM 742 C C . TRP A 1 100 ? -4.287 4.245 -0.714 1.00 98.19 100 TRP A C 1
ATOM 744 O O . TRP A 1 100 ? -5.066 4.364 0.230 1.00 98.19 100 TRP A O 1
ATOM 754 N N . GLY A 1 101 ? -3.809 5.308 -1.362 1.00 97.88 101 GLY A N 1
ATOM 755 C CA . GLY A 1 101 ? -4.233 6.678 -1.076 1.00 97.88 101 GLY A CA 1
ATOM 756 C C . GLY A 1 101 ? -5.727 6.931 -1.292 1.00 97.88 101 GLY A C 1
ATOM 757 O O . GLY A 1 101 ? -6.381 7.594 -0.480 1.00 97.88 101 GLY A O 1
ATOM 758 N N . ALA A 1 102 ? -6.297 6.390 -2.371 1.00 98.12 102 ALA A N 1
ATOM 759 C CA . ALA A 1 102 ? -7.735 6.444 -2.621 1.00 98.12 102 ALA A CA 1
ATOM 760 C C . ALA A 1 102 ? -8.533 5.653 -1.576 1.00 98.12 102 ALA A C 1
ATOM 762 O O . ALA A 1 102 ? -9.530 6.174 -1.068 1.00 98.12 102 ALA A O 1
ATOM 763 N N . ALA A 1 103 ? -8.070 4.453 -1.220 1.00 97.50 103 ALA A N 1
ATOM 764 C CA . ALA A 1 103 ? -8.681 3.624 -0.185 1.00 97.50 103 ALA A CA 1
ATOM 765 C C . ALA A 1 103 ? -8.662 4.319 1.188 1.00 97.50 103 ALA A C 1
ATOM 767 O O . ALA A 1 103 ? -9.706 4.429 1.830 1.00 97.50 103 ALA A O 1
ATOM 768 N N . ALA A 1 104 ? -7.517 4.877 1.593 1.00 96.06 104 ALA A N 1
ATOM 769 C CA . ALA A 1 104 ? -7.369 5.614 2.847 1.00 96.06 104 ALA A CA 1
ATOM 770 C C . ALA A 1 104 ? -8.329 6.810 2.924 1.00 96.06 104 ALA A C 1
ATOM 772 O O . ALA A 1 104 ? -9.061 6.966 3.900 1.00 96.06 104 ALA A O 1
ATOM 773 N N . LEU A 1 105 ? -8.400 7.629 1.868 1.00 96.31 105 LEU A N 1
ATOM 774 C CA . LEU A 1 105 ? -9.325 8.764 1.830 1.00 96.31 105 LEU A CA 1
ATOM 775 C C . LEU A 1 105 ? -10.794 8.317 1.869 1.00 96.31 105 LEU A C 1
ATOM 777 O O . LEU A 1 105 ? -11.628 9.004 2.461 1.00 96.31 1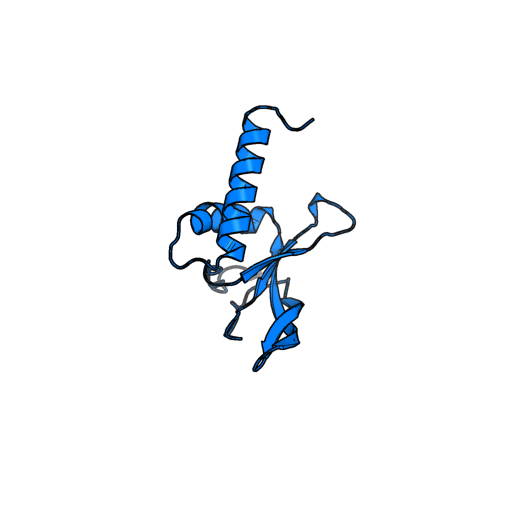05 LEU A O 1
ATOM 781 N N . HIS A 1 106 ? -11.130 7.192 1.233 1.00 96.38 106 HIS A N 1
ATOM 782 C CA . HIS A 1 106 ? -12.478 6.636 1.295 1.00 96.38 106 HIS A CA 1
ATOM 783 C C . HIS A 1 106 ? -12.826 6.171 2.714 1.00 96.38 106 HIS A C 1
ATOM 785 O O . HIS A 1 106 ? -13.866 6.574 3.234 1.00 96.38 106 HIS A O 1
ATOM 791 N N . ALA A 1 107 ? -11.932 5.424 3.366 1.00 94.19 107 ALA A N 1
ATOM 792 C CA . ALA A 1 107 ? -12.101 4.979 4.746 1.00 94.19 107 ALA A CA 1
ATOM 793 C C . ALA A 1 107 ? -12.287 6.167 5.702 1.00 94.19 107 ALA A C 1
ATOM 795 O O . ALA A 1 107 ? -13.283 6.222 6.415 1.00 94.19 107 ALA A O 1
ATOM 796 N N . LEU A 1 108 ? -11.421 7.184 5.624 1.00 93.94 108 LEU A N 1
ATOM 797 C CA . LEU A 1 108 ? -11.530 8.395 6.447 1.00 93.94 108 LEU A CA 1
ATOM 798 C C . LEU A 1 108 ? -12.863 9.129 6.243 1.00 93.94 108 LEU A C 1
ATOM 800 O O . LEU A 1 108 ? -13.448 9.634 7.198 1.00 93.94 108 LEU A O 1
ATOM 804 N N . ARG A 1 109 ? -13.381 9.170 5.009 1.00 95.94 109 ARG A N 1
ATOM 805 C CA . ARG A 1 109 ? -14.702 9.751 4.719 1.00 95.94 109 ARG A CA 1
ATOM 806 C C . ARG A 1 109 ? -15.845 8.932 5.312 1.00 95.94 109 ARG A C 1
ATOM 808 O O . ARG A 1 109 ? -16.851 9.523 5.692 1.00 95.94 109 ARG A O 1
ATOM 815 N N . LEU A 1 110 ? -15.725 7.607 5.376 1.00 97.00 110 LEU A N 1
ATOM 816 C CA . LEU A 1 110 ? -16.705 6.760 6.060 1.00 97.00 110 LEU A CA 1
ATOM 817 C C . LEU A 1 110 ? -16.653 6.991 7.573 1.00 97.00 110 LEU A C 1
ATOM 819 O O . LEU A 1 110 ? -17.701 7.235 8.173 1.00 97.00 110 LEU A O 1
ATOM 823 N N . THR A 1 111 ? -15.454 7.017 8.161 1.00 95.12 111 THR A N 1
ATOM 824 C CA . THR A 1 111 ? -15.243 7.299 9.590 1.00 95.12 111 THR A CA 1
ATOM 825 C C . THR A 1 111 ? -15.819 8.656 9.981 1.00 95.12 111 THR A C 1
ATOM 827 O O . THR A 1 111 ? -16.642 8.738 10.887 1.00 95.12 111 THR A O 1
ATOM 830 N N . ALA A 1 112 ? -15.462 9.718 9.252 1.00 95.56 112 ALA A N 1
ATOM 831 C CA . ALA A 1 112 ? -15.918 11.080 9.534 1.00 95.56 112 ALA A CA 1
ATOM 832 C C . ALA A 1 112 ? -17.443 11.245 9.421 1.00 95.56 112 ALA A C 1
ATOM 834 O O . ALA A 1 112 ? -18.013 12.174 9.984 1.00 95.56 112 ALA A O 1
ATOM 835 N N . ARG A 1 113 ? -18.115 10.352 8.684 1.00 96.44 113 ARG A N 1
ATOM 836 C CA . ARG A 1 113 ? -19.576 10.335 8.535 1.00 96.44 113 ARG A CA 1
ATOM 837 C C . ARG A 1 113 ? -20.273 9.377 9.506 1.00 96.44 113 ARG A C 1
ATOM 839 O O . ARG A 1 113 ? -21.473 9.173 9.346 1.00 96.44 113 ARG A O 1
ATOM 846 N N . GLY A 1 114 ? -19.547 8.763 10.443 1.00 95.69 114 GLY A N 1
ATOM 847 C CA . GLY A 1 114 ? -20.098 7.782 11.382 1.00 95.69 114 GLY A CA 1
ATOM 848 C C . GLY A 1 114 ? -20.626 6.516 10.699 1.00 95.69 114 GLY A C 1
ATOM 849 O O . GLY A 1 114 ? -21.617 5.950 11.139 1.00 95.69 114 GLY A O 1
ATOM 850 N N . ARG A 1 115 ? -20.021 6.107 9.574 1.00 93.25 115 ARG A N 1
ATOM 851 C CA . ARG A 1 115 ? -20.449 4.938 8.777 1.00 93.25 115 ARG A CA 1
ATOM 852 C C . ARG A 1 115 ? -19.610 3.682 9.022 1.00 93.25 115 ARG A C 1
ATOM 854 O O . ARG A 1 115 ? -19.706 2.738 8.244 1.00 93.25 115 ARG A O 1
ATOM 861 N N . LEU A 1 116 ? -18.767 3.692 10.050 1.00 84.81 116 LEU A N 1
ATOM 862 C CA . LEU A 1 116 ? -18.094 2.501 10.560 1.00 84.81 116 LEU A CA 1
ATOM 863 C C . LEU A 1 116 ? -18.811 2.121 11.857 1.00 84.81 116 LEU A C 1
ATOM 865 O O . LEU A 1 116 ? -18.954 2.979 12.727 1.00 84.81 116 LEU A O 1
ATOM 869 N N . LEU A 1 117 ? -19.335 0.897 11.901 1.00 71.88 117 LEU A N 1
ATOM 870 C CA . LEU A 1 117 ? -20.126 0.343 13.001 1.00 71.88 117 LEU A CA 1
ATOM 871 C C . LEU A 1 117 ? -19.233 -0.435 13.966 1.00 71.88 117 LEU A C 1
ATOM 873 O O . LEU A 1 117 ? -18.321 -1.130 13.459 1.00 71.88 117 LEU A O 1
#